Protein AF-A7GV07-F1 (afdb_monomer)

Mean predicted aligned error: 4.68 Å

Structure (mmCIF, N/CA/C/O backbone):
data_AF-A7GV07-F1
#
_entry.id   AF-A7GV07-F1
#
loop_
_atom_site.group_PDB
_atom_site.id
_atom_site.type_symbol
_atom_site.label_atom_id
_atom_site.label_alt_id
_atom_site.label_comp_id
_atom_site.label_asym_id
_atom_site.label_entity_id
_atom_site.label_seq_id
_atom_site.pdbx_PDB_ins_code
_atom_site.Cartn_x
_atom_site.Cartn_y
_atom_site.Cartn_z
_atom_site.occupancy
_atom_site.B_iso_or_equiv
_atom_site.auth_seq_id
_atom_site.auth_comp_id
_atom_site.auth_asym_id
_atom_site.auth_atom_id
_atom_site.pdbx_PDB_model_num
ATOM 1 N N . MET A 1 1 ? 9.083 5.524 -8.823 1.00 86.12 1 MET A N 1
ATOM 2 C CA . MET A 1 1 ? 7.813 4.812 -9.063 1.00 86.12 1 MET A CA 1
ATOM 3 C C . MET A 1 1 ? 6.991 5.549 -10.113 1.00 86.12 1 MET A C 1
ATOM 5 O O . MET A 1 1 ? 6.744 6.743 -9.956 1.00 86.12 1 MET A O 1
ATOM 9 N N . ASN A 1 2 ? 6.577 4.854 -11.173 1.00 90.19 2 ASN A N 1
ATOM 10 C CA . ASN A 1 2 ? 5.671 5.387 -12.191 1.00 90.19 2 ASN A CA 1
ATOM 11 C C . ASN A 1 2 ? 4.202 5.143 -11.789 1.00 90.19 2 ASN A C 1
ATOM 13 O O . ASN A 1 2 ? 3.734 4.012 -11.828 1.00 90.19 2 ASN A O 1
ATOM 17 N N . LEU A 1 3 ? 3.460 6.201 -11.442 1.00 91.62 3 LEU A N 1
ATOM 18 C CA . LEU A 1 3 ? 2.052 6.111 -11.008 1.00 91.62 3 LEU A CA 1
ATOM 19 C C . LEU A 1 3 ? 1.066 5.725 -12.124 1.00 91.62 3 LEU A C 1
ATOM 21 O O . LEU A 1 3 ? -0.099 5.434 -11.849 1.00 91.62 3 LEU A O 1
ATOM 25 N N . GLN A 1 4 ? 1.503 5.753 -13.383 1.00 92.88 4 GLN A N 1
ATOM 26 C CA . GLN A 1 4 ? 0.689 5.335 -14.526 1.00 92.88 4 GLN A CA 1
ATOM 27 C C . GLN A 1 4 ? 0.907 3.864 -14.894 1.00 92.88 4 GLN A C 1
ATOM 29 O O . GLN A 1 4 ? 0.127 3.318 -15.675 1.00 92.88 4 GLN A O 1
ATOM 34 N N . ALA A 1 5 ? 1.940 3.224 -14.339 1.00 93.12 5 ALA A N 1
ATOM 35 C CA . ALA A 1 5 ? 2.204 1.814 -14.573 1.00 93.12 5 ALA A CA 1
ATOM 36 C C . ALA A 1 5 ? 1.080 0.940 -14.000 1.00 93.12 5 ALA A C 1
ATOM 38 O O . ALA A 1 5 ? 0.374 1.317 -13.056 1.00 93.12 5 ALA A O 1
ATOM 39 N N . LYS A 1 6 ? 0.916 -0.248 -14.581 1.00 94.00 6 LYS A N 1
ATOM 40 C CA . LYS A 1 6 ? 0.037 -1.270 -14.019 1.00 94.00 6 LYS A CA 1
ATOM 41 C C . LYS A 1 6 ? 0.711 -1.925 -12.824 1.00 94.00 6 LYS A C 1
ATOM 43 O O . LYS A 1 6 ? 1.931 -2.069 -12.796 1.00 94.00 6 LYS A O 1
ATOM 48 N N . ILE A 1 7 ? -0.107 -2.337 -11.868 1.00 94.31 7 ILE A N 1
ATOM 49 C CA . ILE A 1 7 ? 0.325 -3.189 -10.767 1.00 94.31 7 ILE A CA 1
ATOM 50 C C . ILE A 1 7 ? 0.503 -4.596 -11.348 1.00 94.31 7 ILE A C 1
ATOM 52 O O . ILE A 1 7 ? -0.435 -5.127 -11.939 1.00 94.31 7 ILE A O 1
ATOM 56 N N . ASP A 1 8 ? 1.705 -5.160 -11.247 1.00 91.94 8 ASP A N 1
ATOM 57 C CA . ASP A 1 8 ? 2.035 -6.469 -11.837 1.00 91.94 8 ASP A CA 1
ATOM 58 C C . ASP A 1 8 ? 1.777 -7.630 -10.859 1.00 91.94 8 ASP A C 1
ATOM 60 O O . ASP A 1 8 ? 1.512 -8.761 -11.265 1.00 91.94 8 ASP A O 1
ATOM 64 N N . TRP A 1 9 ? 1.839 -7.344 -9.561 1.00 93.81 9 TRP A N 1
ATOM 65 C CA . TRP A 1 9 ? 1.667 -8.287 -8.472 1.00 93.81 9 TRP A CA 1
ATOM 66 C C . TRP A 1 9 ? 1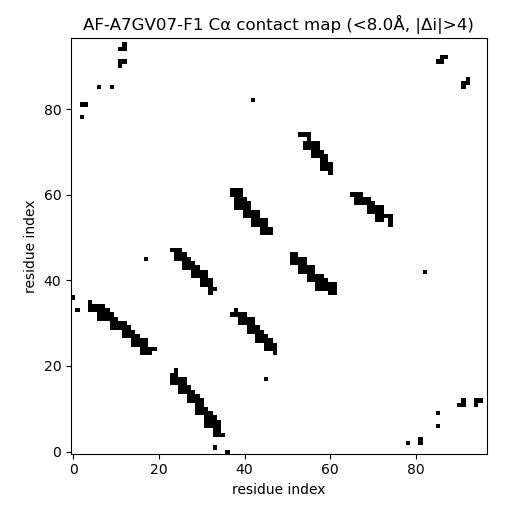.244 -7.552 -7.203 1.00 93.81 9 TRP A C 1
ATOM 68 O O . TRP A 1 9 ? 1.748 -6.468 -6.898 1.00 93.81 9 TRP A O 1
ATOM 78 N N . ILE A 1 10 ? 0.362 -8.193 -6.438 1.00 95.75 10 ILE A N 1
ATOM 79 C CA . ILE A 1 10 ? -0.099 -7.743 -5.128 1.00 95.75 10 ILE A CA 1
ATOM 80 C C . ILE A 1 10 ? 0.073 -8.885 -4.128 1.00 95.75 10 ILE A C 1
ATOM 82 O O . ILE A 1 10 ? -0.332 -10.023 -4.368 1.00 95.75 10 ILE A O 1
ATOM 86 N N . GLY A 1 11 ? 0.697 -8.570 -2.999 1.00 94.06 11 GLY A N 1
ATOM 87 C CA . GLY A 1 11 ? 0.816 -9.443 -1.845 1.00 94.06 11 GLY A CA 1
ATOM 88 C C . GLY A 1 11 ? -0.403 -9.357 -0.931 1.00 94.06 11 GLY A C 1
ATOM 89 O O . GLY A 1 11 ? -1.164 -8.393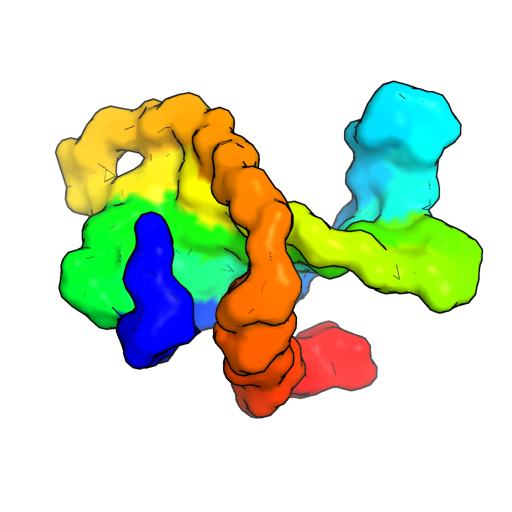 -0.949 1.00 94.06 11 GLY A O 1
ATOM 90 N N . THR A 1 12 ? -0.574 -10.372 -0.088 1.00 95.19 12 THR A N 1
ATOM 91 C CA . THR A 1 12 ? -1.656 -10.422 0.903 1.00 95.19 12 THR A CA 1
ATOM 92 C C . THR A 1 12 ? -1.573 -9.230 1.861 1.00 95.19 12 THR A C 1
ATOM 94 O O . THR A 1 12 ? -0.505 -9.028 2.454 1.00 95.19 12 THR A O 1
ATOM 97 N N . PRO A 1 13 ? -2.669 -8.475 2.063 1.00 97.06 13 PRO A N 1
ATOM 98 C CA . PRO A 1 13 ? -2.739 -7.475 3.118 1.00 97.06 13 PRO A CA 1
ATOM 99 C C . PRO A 1 13 ? -2.401 -8.074 4.487 1.00 97.06 13 PRO A C 1
ATOM 101 O O . PRO A 1 13 ? -2.860 -9.161 4.837 1.00 97.06 13 PRO A O 1
ATOM 104 N N . LYS A 1 14 ? -1.577 -7.370 5.265 1.00 96.06 14 LYS A N 1
ATOM 105 C CA . LYS A 1 14 ? -1.176 -7.780 6.619 1.00 96.06 14 LYS A CA 1
ATOM 106 C C . LYS A 1 14 ? -1.479 -6.670 7.603 1.00 96.06 14 LYS A C 1
ATOM 108 O O . LYS A 1 14 ? -0.890 -5.595 7.494 1.00 96.06 14 LYS A O 1
ATOM 113 N N . SER A 1 15 ? -2.351 -6.947 8.562 1.00 95.38 15 SER A N 1
ATOM 114 C CA . SER A 1 15 ? -2.697 -6.005 9.625 1.00 95.38 15 SER A CA 1
ATOM 115 C C . SER A 1 15 ? -1.792 -6.181 10.843 1.00 95.38 15 SER A C 1
ATOM 117 O O . SER A 1 15 ? -1.443 -7.304 11.206 1.00 95.38 15 SER A O 1
ATOM 119 N N . TYR A 1 16 ? -1.378 -5.072 11.451 1.00 95.31 16 TYR A N 1
ATOM 120 C CA . TYR A 1 16 ? -0.538 -5.045 12.649 1.00 95.31 16 TYR A CA 1
ATOM 121 C C . TYR A 1 16 ? -0.588 -3.666 13.320 1.00 95.31 16 TYR A C 1
ATOM 123 O O . TYR A 1 16 ? -0.974 -2.677 12.702 1.00 95.31 16 TYR A O 1
ATOM 131 N N . LEU A 1 17 ? -0.151 -3.588 14.578 1.00 94.00 17 LEU A N 1
ATOM 132 C CA . LEU A 1 17 ? 0.030 -2.310 15.268 1.00 94.00 17 LEU A CA 1
ATOM 133 C C . LEU A 1 17 ? 1.338 -1.658 14.813 1.00 94.00 17 LEU A C 1
ATOM 135 O O . LEU A 1 17 ? 2.418 -2.221 15.008 1.00 94.00 17 LEU A O 1
ATOM 139 N N . TYR A 1 18 ? 1.248 -0.472 14.217 1.00 92.12 18 TYR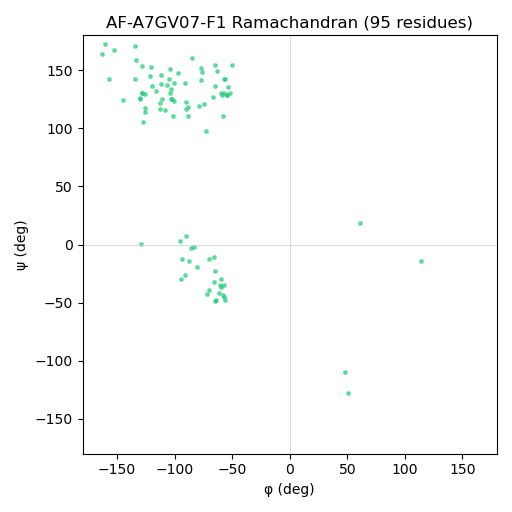 A N 1
ATOM 140 C CA . TYR A 1 18 ? 2.406 0.318 13.802 1.00 92.12 18 TYR A CA 1
ATOM 141 C C . TYR A 1 18 ? 2.635 1.456 14.793 1.00 92.12 18 TYR A C 1
ATOM 143 O O . TYR A 1 18 ? 1.725 2.239 15.048 1.00 92.12 18 TYR A O 1
ATOM 151 N N . LYS A 1 19 ? 3.844 1.552 15.347 1.00 91.44 19 LYS A N 1
ATOM 152 C CA . LYS A 1 19 ? 4.233 2.635 16.255 1.00 91.44 19 LYS A CA 1
ATOM 153 C C . LYS A 1 19 ? 5.096 3.643 15.506 1.00 91.44 19 LYS A C 1
ATOM 155 O O . LYS A 1 19 ? 6.103 3.248 14.924 1.00 91.44 19 LYS A O 1
ATOM 160 N N . ASP A 1 20 ? 4.686 4.903 15.540 1.00 85.06 20 ASP A N 1
ATOM 161 C CA . ASP A 1 20 ? 5.395 6.052 14.970 1.00 85.06 20 ASP A CA 1
ATOM 162 C C . ASP A 1 20 ? 5.520 7.090 16.081 1.00 85.06 20 ASP A C 1
ATOM 164 O O . ASP A 1 20 ? 4.518 7.698 16.463 1.00 85.06 20 ASP A O 1
ATOM 168 N N . ASP A 1 21 ? 6.721 7.236 16.633 1.00 84.00 21 ASP A N 1
ATOM 169 C CA . ASP A 1 21 ? 6.995 8.072 17.804 1.00 84.00 21 ASP A CA 1
ATOM 170 C C . ASP A 1 21 ? 5.984 7.819 18.945 1.00 84.00 21 ASP A C 1
ATOM 172 O O . ASP A 1 21 ? 5.976 6.738 19.540 1.00 84.00 21 ASP A O 1
ATOM 176 N N . ASP A 1 22 ? 5.097 8.782 19.208 1.00 86.38 22 ASP A N 1
ATOM 177 C CA . ASP A 1 22 ? 4.096 8.738 20.280 1.00 86.38 22 ASP A CA 1
ATOM 178 C C . ASP A 1 22 ? 2.711 8.238 19.822 1.00 86.38 22 ASP A C 1
ATOM 180 O O . ASP A 1 22 ? 1.763 8.210 20.608 1.00 86.38 22 ASP A O 1
ATOM 184 N N . MET A 1 23 ? 2.561 7.836 18.556 1.00 87.06 23 MET A N 1
ATOM 185 C CA . MET A 1 23 ? 1.293 7.373 17.983 1.00 87.06 23 MET A CA 1
ATOM 186 C C . MET A 1 23 ? 1.326 5.877 17.660 1.00 87.06 23 MET A C 1
ATOM 188 O O . MET A 1 23 ? 2.294 5.351 17.111 1.00 87.06 23 MET A O 1
ATOM 192 N N . THR A 1 24 ? 0.232 5.177 17.972 1.00 91.94 24 THR A N 1
ATOM 193 C CA . THR A 1 24 ? 0.016 3.781 17.564 1.00 91.94 24 THR A CA 1
ATOM 194 C C . THR A 1 24 ? -1.136 3.719 16.575 1.00 91.9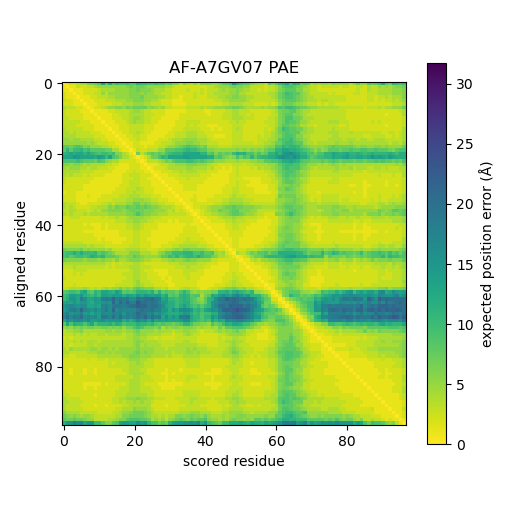4 24 THR A C 1
ATOM 196 O O . THR A 1 24 ? -2.246 4.128 16.892 1.00 91.94 24 THR A O 1
ATOM 199 N N . TYR A 1 25 ? -0.870 3.192 15.387 1.00 93.44 25 TYR A N 1
ATOM 200 C CA . TYR A 1 25 ? -1.833 3.051 14.306 1.00 93.44 25 TYR A CA 1
ATOM 201 C C . TYR A 1 25 ? -2.278 1.599 14.171 1.00 93.44 25 TYR A C 1
ATOM 203 O O . TYR A 1 25 ? -1.447 0.684 14.218 1.00 93.44 25 TYR A O 1
ATOM 211 N N . ASP A 1 26 ? -3.560 1.410 13.873 1.00 94.69 26 ASP A N 1
ATOM 212 C CA . ASP A 1 26 ? -4.039 0.184 13.247 1.00 94.69 26 ASP A CA 1
ATOM 213 C C . ASP A 1 26 ? -3.580 0.206 11.790 1.00 94.69 26 ASP A C 1
ATOM 215 O O . ASP A 1 26 ? -4.159 0.876 10.926 1.00 94.69 26 ASP A O 1
ATOM 219 N N . ALA A 1 27 ? -2.466 -0.472 11.523 1.00 95.81 27 ALA A N 1
ATOM 220 C CA . ALA A 1 27 ? -1.847 -0.476 10.215 1.00 95.81 27 ALA A CA 1
ATOM 221 C C . ALA A 1 27 ? -2.255 -1.702 9.413 1.00 95.81 27 ALA A C 1
ATOM 223 O O . ALA A 1 27 ? -2.440 -2.800 9.934 1.00 95.81 27 ALA A O 1
ATOM 224 N N . THR A 1 28 ? -2.336 -1.523 8.102 1.00 96.81 28 THR A N 1
ATOM 225 C CA . THR A 1 28 ? -2.343 -2.621 7.144 1.00 96.81 28 THR A CA 1
ATOM 226 C C . THR A 1 28 ? -1.315 -2.352 6.060 1.00 96.81 28 THR A C 1
ATOM 228 O O . THR A 1 28 ? -1.343 -1.300 5.425 1.00 96.81 28 THR A O 1
ATOM 231 N N . SER A 1 29 ? -0.398 -3.294 5.850 1.00 96.81 29 SER A N 1
ATOM 232 C CA . SER A 1 29 ? 0.571 -3.231 4.758 1.00 96.81 29 SER A CA 1
ATOM 233 C C . SER A 1 29 ? 0.149 -4.105 3.590 1.00 96.81 29 SER A C 1
ATOM 235 O O . SER A 1 29 ? -0.240 -5.254 3.804 1.00 96.81 29 SER A O 1
ATOM 237 N N . ILE A 1 30 ? 0.323 -3.602 2.374 1.00 97.50 30 ILE A N 1
ATOM 238 C CA . ILE A 1 30 ? 0.120 -4.337 1.127 1.00 97.50 30 ILE A CA 1
ATOM 239 C C . ILE A 1 30 ? 1.405 -4.214 0.313 1.00 97.50 30 ILE A C 1
ATOM 241 O O . ILE A 1 30 ? 1.780 -3.115 -0.097 1.00 97.50 30 ILE A O 1
ATOM 245 N N . ASP A 1 31 ? 2.096 -5.333 0.114 1.00 95.38 31 ASP A N 1
ATOM 246 C CA . ASP A 1 31 ? 3.260 -5.389 -0.771 1.00 95.38 31 ASP A CA 1
ATOM 247 C C . ASP A 1 31 ? 2.781 -5.425 -2.230 1.00 95.38 31 ASP A C 1
ATOM 249 O O . ASP A 1 31 ? 1.784 -6.072 -2.539 1.00 95.38 31 ASP A O 1
ATOM 253 N N . PHE A 1 32 ? 3.476 -4.747 -3.137 1.00 95.06 32 PHE A N 1
ATOM 254 C CA . PHE A 1 32 ? 3.163 -4.754 -4.563 1.00 95.06 32 PHE A CA 1
ATOM 255 C C . PHE A 1 32 ? 4.407 -4.487 -5.418 1.00 95.06 32 PHE A C 1
ATOM 257 O O . PHE A 1 32 ? 5.464 -4.072 -4.930 1.00 95.06 32 PHE A O 1
ATOM 264 N N . SER A 1 33 ? 4.287 -4.724 -6.716 1.00 93.94 33 SER A N 1
ATOM 265 C CA . SER A 1 33 ? 5.233 -4.242 -7.726 1.00 93.94 33 SER A CA 1
ATOM 266 C C . SER A 1 33 ? 4.468 -3.649 -8.913 1.00 93.94 33 SER A C 1
ATOM 268 O O . SER A 1 33 ? 3.235 -3.693 -8.961 1.00 93.94 33 SER A O 1
ATOM 270 N N . ILE A 1 34 ? 5.186 -3.007 -9.832 1.00 94.19 34 ILE A N 1
ATOM 271 C CA . ILE A 1 34 ? 4.601 -2.421 -11.039 1.00 94.19 34 ILE A CA 1
ATOM 272 C C . ILE A 1 34 ? 5.355 -2.897 -12.275 1.00 94.19 34 ILE A C 1
ATOM 274 O O . ILE A 1 34 ? 6.541 -3.220 -12.215 1.00 94.19 34 ILE A O 1
ATOM 278 N N . GLU A 1 35 ? 4.668 -2.912 -13.412 1.00 93.31 35 GLU A N 1
ATOM 279 C CA . GLU A 1 35 ? 5.280 -3.273 -14.688 1.00 93.31 35 GLU A CA 1
ATOM 280 C C . GLU A 1 35 ? 6.476 -2.366 -15.015 1.00 93.31 35 GLU A C 1
ATOM 282 O O . GLU A 1 35 ? 6.436 -1.154 -14.795 1.00 93.31 35 GLU A O 1
ATOM 287 N N . GLN A 1 36 ? 7.520 -2.961 -15.604 1.00 89.31 36 GLN A N 1
ATOM 288 C CA . GLN A 1 36 ? 8.743 -2.267 -16.044 1.00 89.31 36 GLN A CA 1
ATOM 289 C C . GLN A 1 36 ? 9.524 -1.577 -14.911 1.00 89.31 36 GLN A C 1
ATOM 291 O O . GLN A 1 36 ? 10.374 -0.729 -15.173 1.00 89.31 36 GLN A O 1
ATOM 296 N N . ASP A 1 37 ? 9.271 -1.968 -13.661 1.00 88.19 37 ASP A N 1
ATOM 297 C CA . ASP A 1 37 ? 10.033 -1.547 -12.494 1.00 88.19 37 ASP A CA 1
ATOM 298 C C . ASP A 1 37 ? 10.514 -2.793 -11.738 1.00 88.19 37 ASP A C 1
ATOM 300 O O . ASP A 1 37 ? 9.754 -3.725 -11.469 1.00 88.19 37 ASP A O 1
ATOM 304 N N . ASP A 1 38 ? 11.805 -2.844 -11.422 1.00 86.31 38 ASP A N 1
ATOM 305 C CA . ASP A 1 38 ? 12.377 -3.964 -10.673 1.00 86.31 38 ASP A CA 1
ATOM 306 C C . ASP A 1 38 ? 12.237 -3.783 -9.161 1.00 86.31 38 ASP A C 1
ATOM 308 O O . ASP A 1 38 ? 12.605 -4.679 -8.401 1.00 86.31 38 ASP A O 1
ATOM 312 N N . ASN A 1 39 ? 11.701 -2.651 -8.708 1.00 89.00 39 ASN A N 1
ATOM 313 C CA . ASN A 1 39 ? 11.512 -2.370 -7.298 1.00 89.00 39 ASN A CA 1
ATOM 314 C C . ASN A 1 39 ? 10.302 -3.103 -6.701 1.00 89.00 39 ASN A C 1
ATOM 316 O O . ASN A 1 39 ? 9.293 -3.373 -7.352 1.00 89.00 39 ASN A O 1
ATOM 320 N N . ARG A 1 40 ? 10.398 -3.381 -5.400 1.00 91.12 40 ARG A N 1
ATOM 321 C CA . ARG A 1 40 ? 9.280 -3.810 -4.556 1.00 91.12 40 ARG A CA 1
ATOM 322 C C . ARG A 1 40 ? 8.813 -2.643 -3.705 1.00 91.12 40 ARG A C 1
ATOM 324 O O . ARG A 1 40 ? 9.625 -1.953 -3.078 1.00 91.12 40 ARG A O 1
ATOM 331 N N . TYR A 1 41 ? 7.501 -2.475 -3.666 1.00 94.38 41 TYR A N 1
ATOM 332 C CA . TYR A 1 41 ? 6.829 -1.392 -2.977 1.00 94.38 41 TYR A CA 1
ATOM 333 C C . TYR A 1 41 ? 5.887 -1.925 -1.912 1.00 94.38 41 TYR A C 1
ATOM 335 O O . TYR A 1 41 ? 5.369 -3.032 -2.013 1.00 94.38 41 TYR A O 1
ATOM 343 N N . LYS A 1 42 ? 5.658 -1.119 -0.885 1.00 95.50 42 LYS A N 1
ATOM 344 C CA . LYS A 1 42 ? 4.705 -1.396 0.180 1.00 95.50 42 LYS A CA 1
ATOM 345 C C . LYS A 1 42 ? 3.817 -0.183 0.375 1.00 95.50 42 LYS A C 1
ATOM 347 O O . LYS A 1 42 ? 4.323 0.915 0.598 1.00 95.50 42 LYS A O 1
ATOM 352 N N . LEU A 1 43 ? 2.509 -0.392 0.309 1.00 97.12 43 LEU A N 1
ATOM 353 C CA . LEU A 1 43 ? 1.508 0.569 0.749 1.00 97.12 43 LEU A CA 1
ATOM 354 C C . LEU A 1 43 ? 1.206 0.297 2.221 1.00 97.12 43 LEU A C 1
ATOM 356 O O . LEU A 1 43 ? 0.803 -0.809 2.568 1.00 97.12 43 LEU A O 1
ATOM 360 N N . LEU A 1 44 ? 1.386 1.297 3.075 1.00 96.19 44 LEU A N 1
ATOM 361 C CA . LEU A 1 44 ? 0.902 1.294 4.449 1.00 96.19 44 LEU A CA 1
ATOM 362 C C . LEU A 1 44 ? -0.377 2.119 4.525 1.00 96.19 44 LEU A C 1
ATOM 364 O O . LEU A 1 44 ? -0.380 3.300 4.178 1.00 96.19 44 LEU A O 1
ATOM 368 N N . ILE A 1 45 ? -1.441 1.492 5.007 1.00 95.94 45 ILE A N 1
ATOM 369 C CA . ILE A 1 45 ? -2.707 2.120 5.364 1.00 95.94 45 ILE A CA 1
ATOM 370 C C . ILE A 1 45 ? -2.690 2.249 6.880 1.00 95.94 45 ILE A C 1
ATOM 372 O O . ILE A 1 45 ? -2.718 1.238 7.574 1.00 95.94 45 ILE A O 1
ATOM 376 N N . LEU A 1 46 ? -2.591 3.467 7.390 1.00 95.00 46 LEU A N 1
ATOM 377 C CA . LEU A 1 46 ? -2.479 3.751 8.814 1.00 95.00 46 LEU A CA 1
ATOM 378 C C . LEU A 1 46 ? -3.787 4.374 9.291 1.00 95.00 46 LEU A C 1
ATOM 380 O O . LEU A 1 46 ? -4.142 5.468 8.849 1.00 95.00 46 LEU A O 1
ATOM 384 N N . LYS A 1 47 ? -4.506 3.687 10.174 1.00 93.69 47 LYS A N 1
ATOM 385 C CA . LYS A 1 47 ? -5.733 4.202 10.781 1.00 93.69 47 LYS A CA 1
ATOM 386 C C . LYS A 1 47 ? -5.450 4.646 12.211 1.00 93.69 47 LYS A C 1
ATOM 388 O O . LYS A 1 47 ? -4.828 3.914 12.976 1.00 93.69 47 LYS A O 1
ATOM 393 N N . HIS A 1 48 ? -5.882 5.855 12.539 1.00 90.81 48 HIS A N 1
ATOM 394 C CA . HIS A 1 48 ? -5.876 6.396 13.894 1.00 90.81 48 HIS A CA 1
ATOM 395 C C . HIS A 1 48 ? -7.121 7.265 14.048 1.00 90.81 48 HIS A C 1
ATOM 397 O O . HIS A 1 48 ? -7.344 8.176 13.243 1.00 90.81 48 HIS A O 1
ATOM 403 N N . ASP A 1 49 ? -7.940 6.968 15.054 1.00 87.56 49 ASP A N 1
ATOM 404 C CA . ASP A 1 49 ? -9.284 7.529 15.212 1.00 87.56 49 ASP A CA 1
ATOM 405 C C . ASP A 1 49 ? -10.111 7.396 13.912 1.00 87.56 49 ASP A C 1
ATOM 407 O O . ASP A 1 49 ? -10.198 6.323 13.316 1.00 87.56 49 ASP A O 1
ATOM 411 N N . GLU A 1 50 ? -10.693 8.497 13.434 1.00 87.06 50 GLU A N 1
ATOM 412 C CA . GLU A 1 50 ? -11.476 8.573 12.195 1.00 87.06 50 GLU A CA 1
ATOM 413 C C . GLU A 1 50 ? -10.624 8.911 10.955 1.00 87.06 50 GLU A C 1
ATOM 415 O O . GLU A 1 50 ? -11.156 9.167 9.872 1.00 87.06 50 GLU A O 1
ATOM 420 N N . LYS A 1 51 ? -9.289 8.945 11.082 1.00 90.00 51 LYS A N 1
ATOM 421 C CA . LYS A 1 51 ? -8.382 9.343 9.998 1.00 90.00 51 LYS A CA 1
ATOM 422 C C . LYS A 1 51 ? -7.653 8.144 9.411 1.00 90.00 51 LYS A C 1
ATOM 424 O O . LYS A 1 51 ? -7.138 7.282 10.119 1.00 90.00 51 LYS A O 1
ATOM 429 N N . THR A 1 52 ? -7.571 8.126 8.083 1.00 91.94 52 THR A N 1
ATOM 430 C CA . THR A 1 52 ? -6.732 7.187 7.332 1.00 91.94 52 THR A CA 1
ATOM 431 C C . THR A 1 52 ? -5.587 7.948 6.681 1.00 91.94 52 THR A C 1
ATOM 433 O O . THR A 1 52 ? -5.808 8.892 5.923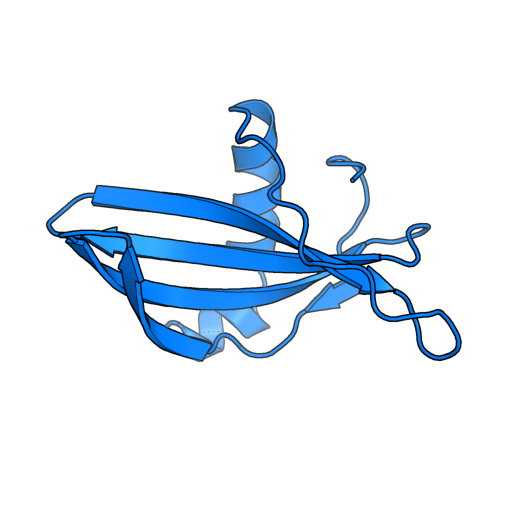 1.00 91.94 52 THR A O 1
ATOM 436 N N . HIS A 1 53 ? -4.364 7.513 6.956 1.00 92.69 53 HIS A N 1
ATOM 437 C CA . HIS A 1 53 ? -3.140 8.015 6.352 1.00 92.69 53 HIS A CA 1
ATOM 438 C C . HIS A 1 53 ? -2.527 6.940 5.458 1.00 92.69 53 HIS A C 1
ATOM 440 O O . HIS A 1 53 ? -2.587 5.751 5.765 1.00 92.69 53 HIS A O 1
ATOM 446 N N . TYR A 1 54 ? -1.903 7.360 4.361 1.00 94.94 54 TYR A N 1
ATOM 447 C CA . TYR A 1 54 ? -1.207 6.457 3.452 1.00 94.94 54 TYR A CA 1
ATOM 448 C C . TYR A 1 54 ? 0.283 6.779 3.441 1.00 94.94 54 TYR A C 1
ATOM 450 O O . TYR A 1 54 ? 0.662 7.939 3.276 1.00 94.94 54 TYR A O 1
ATOM 458 N N . LYS A 1 55 ? 1.125 5.753 3.568 1.00 94.81 55 LYS A N 1
ATOM 459 C CA . LYS A 1 55 ? 2.566 5.848 3.298 1.00 94.81 55 LYS A CA 1
ATOM 460 C C . LYS A 1 55 ? 2.944 4.840 2.216 1.00 94.81 55 LYS A C 1
ATOM 462 O O . LYS A 1 55 ? 2.382 3.748 2.163 1.00 94.81 55 LYS A O 1
ATOM 467 N N . MET A 1 56 ? 3.894 5.194 1.356 1.00 95.06 56 MET A N 1
ATOM 468 C CA . MET A 1 56 ? 4.477 4.266 0.389 1.00 95.06 56 MET A CA 1
ATOM 469 C C . MET A 1 56 ? 5.969 4.131 0.628 1.00 95.06 56 MET A C 1
ATOM 471 O O . MET A 1 56 ? 6.660 5.126 0.817 1.00 95.06 56 MET A O 1
ATOM 475 N N . ILE A 1 57 ? 6.452 2.896 0.576 1.00 93.88 57 ILE A N 1
ATOM 476 C CA . ILE A 1 57 ? 7.849 2.565 0.838 1.00 93.88 57 ILE A CA 1
ATOM 477 C C . ILE A 1 57 ? 8.373 1.731 -0.321 1.00 93.88 57 ILE A C 1
ATOM 479 O O . ILE A 1 57 ? 7.767 0.725 -0.686 1.00 93.88 57 ILE A O 1
ATOM 483 N N . GLN A 1 58 ? 9.520 2.108 -0.874 1.00 92.25 58 GLN A N 1
ATOM 484 C CA . GLN A 1 58 ? 10.321 1.240 -1.731 1.00 92.25 58 GLN A CA 1
ATOM 485 C C . GLN A 1 58 ? 11.301 0.473 -0.844 1.00 92.25 58 GLN A C 1
ATOM 487 O O . GLN A 1 58 ? 12.143 1.088 -0.205 1.00 92.25 58 GLN A O 1
ATOM 492 N N . TYR A 1 59 ? 11.202 -0.853 -0.767 1.00 87.81 59 TYR A N 1
ATOM 493 C CA . TYR A 1 59 ? 11.970 -1.636 0.222 1.00 87.81 59 TYR A CA 1
ATOM 494 C C . TYR A 1 59 ? 12.751 -2.807 -0.374 1.00 87.81 59 TYR A C 1
ATOM 496 O O . TYR A 1 59 ? 13.397 -3.567 0.349 1.00 87.81 59 TYR A O 1
ATOM 504 N N . GLY A 1 60 ? 12.668 -3.000 -1.685 1.00 81.12 60 GLY A N 1
ATOM 505 C CA . GLY A 1 60 ? 13.276 -4.147 -2.328 1.00 81.12 60 GLY A CA 1
ATOM 506 C C . GLY A 1 60 ? 13.484 -3.941 -3.811 1.00 81.12 60 GLY A C 1
ATOM 507 O O . GLY A 1 60 ? 13.009 -2.980 -4.407 1.00 81.12 60 GLY A O 1
ATOM 508 N N . VAL A 1 61 ? 14.171 -4.912 -4.382 1.00 73.69 61 VAL A N 1
ATOM 509 C CA . VAL A 1 61 ? 14.427 -5.104 -5.806 1.00 73.69 61 VAL A CA 1
ATOM 510 C C . VAL A 1 61 ? 14.157 -6.578 -6.112 1.00 73.69 61 VAL A C 1
ATOM 512 O O . VAL A 1 61 ? 14.146 -7.405 -5.190 1.00 73.69 61 VAL A O 1
ATOM 515 N N . LYS A 1 62 ? 13.896 -6.930 -7.374 1.00 61.06 62 LYS A N 1
ATOM 516 C CA . LYS A 1 62 ? 13.732 -8.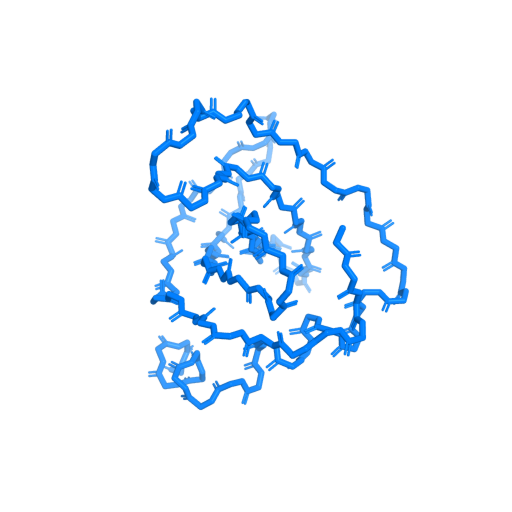327 -7.807 1.00 61.06 62 LYS A CA 1
ATOM 517 C C . LYS A 1 62 ? 14.903 -9.214 -7.324 1.00 61.06 62 LYS A C 1
ATOM 519 O O . LYS A 1 62 ? 16.001 -8.708 -7.070 1.00 61.06 62 LYS A O 1
ATOM 524 N N . PRO A 1 63 ? 14.680 -10.536 -7.164 1.00 55.19 63 PRO A N 1
ATOM 525 C CA . PRO A 1 63 ? 15.700 -11.461 -6.670 1.00 55.19 63 PRO A CA 1
ATOM 526 C C . PRO A 1 63 ? 17.018 -11.342 -7.449 1.00 55.19 63 PRO A C 1
ATOM 528 O O . PRO A 1 63 ? 17.004 -11.376 -8.675 1.00 55.19 63 PRO A O 1
ATOM 531 N N . GLY A 1 64 ? 18.144 -11.222 -6.737 1.00 58.25 64 GLY A N 1
ATOM 532 C CA . GLY A 1 64 ? 19.489 -11.110 -7.326 1.00 58.25 64 GLY A CA 1
ATOM 533 C C . GLY A 1 64 ? 20.191 -9.769 -7.086 1.00 58.25 64 GLY A C 1
ATOM 534 O O . GLY A 1 64 ? 21.408 -9.697 -7.229 1.00 58.25 64 GLY A O 1
ATOM 535 N N . SER A 1 65 ? 19.463 -8.742 -6.646 1.00 58.44 65 SER A N 1
ATOM 536 C CA . SER A 1 65 ? 20.021 -7.420 -6.336 1.00 58.44 65 SER A CA 1
ATOM 537 C C . SER A 1 65 ? 20.142 -7.189 -4.817 1.00 58.44 65 SER A C 1
ATOM 539 O O . SER A 1 65 ? 19.384 -7.756 -4.025 1.00 58.44 65 SER A O 1
ATOM 541 N N . GLN A 1 66 ? 21.120 -6.377 -4.387 1.00 62.19 66 GLN A N 1
ATOM 542 C CA . GLN A 1 66 ? 21.327 -6.031 -2.972 1.00 62.19 66 GLN A CA 1
ATOM 543 C C . GLN A 1 66 ? 20.052 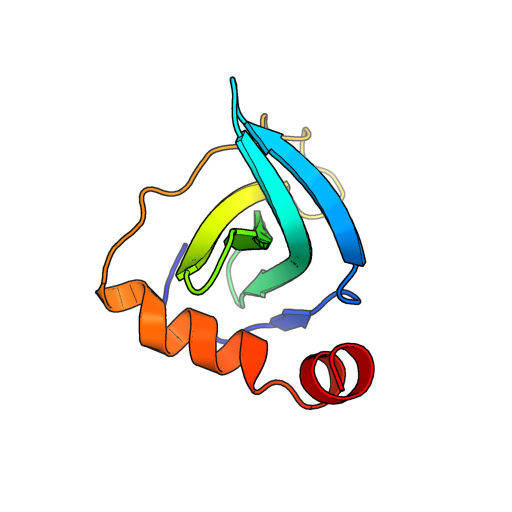-5.397 -2.402 1.00 62.19 66 GLN A C 1
ATOM 545 O O . GLN A 1 66 ? 19.509 -4.487 -3.023 1.00 62.19 66 GLN A O 1
ATOM 550 N N . LYS A 1 67 ? 19.571 -5.869 -1.239 1.00 61.66 67 LYS A N 1
ATOM 551 C CA . LYS A 1 67 ? 18.376 -5.307 -0.586 1.00 61.66 67 LYS A CA 1
ATOM 552 C C . LYS A 1 67 ? 18.608 -3.811 -0.326 1.00 61.66 67 LYS A C 1
ATOM 554 O O . LYS A 1 67 ? 19.458 -3.504 0.514 1.00 61.66 67 LYS A O 1
ATOM 559 N N . PRO A 1 68 ? 17.912 -2.891 -1.018 1.00 67.12 68 PRO A N 1
ATOM 560 C CA . PRO A 1 68 ? 18.021 -1.477 -0.712 1.00 67.12 68 PRO A CA 1
ATOM 561 C C . PRO A 1 68 ? 17.505 -1.236 0.706 1.00 67.12 68 PRO A C 1
ATOM 563 O O . PRO A 1 68 ? 16.606 -1.936 1.184 1.00 67.12 68 PRO A O 1
ATOM 566 N N . PHE A 1 69 ? 18.066 -0.232 1.376 1.00 76.06 69 PHE A N 1
ATOM 567 C CA . PHE A 1 69 ? 17.411 0.323 2.554 1.00 76.06 69 PHE A CA 1
ATOM 568 C C . PHE A 1 69 ? 16.002 0.785 2.160 1.00 76.06 69 PHE A C 1
ATOM 570 O O . PHE A 1 69 ? 15.834 1.282 1.044 1.00 76.06 69 PHE A O 1
ATOM 577 N N . PRO A 1 70 ? 14.990 0.616 3.026 1.00 84.88 70 PRO A N 1
ATOM 578 C CA . PRO A 1 70 ? 13.671 1.172 2.774 1.00 84.88 70 PRO A CA 1
ATOM 579 C C . PRO A 1 70 ? 13.758 2.679 2.516 1.00 84.88 70 PRO A C 1
ATOM 581 O O . PRO A 1 70 ? 14.368 3.408 3.295 1.00 84.88 70 PRO A O 1
ATOM 584 N N . ILE A 1 71 ? 13.165 3.128 1.413 1.00 88.38 71 ILE A N 1
ATOM 585 C CA . ILE A 1 71 ? 13.072 4.532 1.022 1.00 88.38 71 ILE A CA 1
ATOM 586 C C . ILE A 1 71 ? 11.603 4.926 1.105 1.00 88.38 71 ILE A C 1
ATOM 588 O O . ILE A 1 71 ? 10.769 4.395 0.363 1.00 88.38 71 ILE A O 1
ATOM 592 N N . ASP A 1 72 ? 11.297 5.871 1.989 1.00 91.06 72 ASP A N 1
ATOM 593 C CA . ASP A 1 72 ? 9.981 6.496 2.034 1.00 91.06 72 ASP A CA 1
ATOM 594 C C . ASP A 1 72 ? 9.761 7.318 0.765 1.00 91.06 72 ASP A C 1
ATOM 596 O O . ASP A 1 72 ? 10.575 8.167 0.392 1.00 91.06 72 ASP A O 1
ATOM 600 N N . ILE A 1 73 ? 8.645 7.064 0.087 1.00 92.38 73 ILE A N 1
ATOM 601 C CA . ILE A 1 73 ? 8.223 7.847 -1.069 1.00 92.38 73 ILE A CA 1
ATOM 602 C C . ILE A 1 73 ? 7.393 9.018 -0.538 1.00 92.38 73 ILE A C 1
ATOM 604 O O . ILE A 1 73 ? 6.336 8.777 0.056 1.00 92.38 73 ILE A O 1
ATOM 608 N N . PRO A 1 74 ? 7.819 10.278 -0.758 1.00 93.00 74 PRO A N 1
ATOM 609 C CA . PRO A 1 74 ? 7.053 11.439 -0.331 1.00 93.00 74 PRO A CA 1
ATOM 610 C C . PRO A 1 74 ? 5.635 11.384 -0.889 1.00 93.00 74 PRO A C 1
ATOM 612 O O . PRO A 1 74 ? 5.440 11.202 -2.094 1.00 93.00 74 PRO A O 1
ATOM 615 N N . PHE A 1 75 ? 4.649 11.542 -0.009 1.00 91.38 75 PHE A N 1
ATOM 616 C CA . PHE A 1 75 ? 3.254 11.512 -0.417 1.00 91.38 75 PHE A CA 1
ATOM 617 C C . PHE A 1 75 ? 2.940 12.688 -1.344 1.00 91.38 75 PHE A C 1
ATOM 619 O O . PHE A 1 75 ? 3.309 13.834 -1.083 1.00 91.38 75 PHE A O 1
ATOM 626 N N . ARG A 1 76 ? 2.206 12.400 -2.416 1.00 93.12 76 ARG A N 1
ATOM 627 C CA . ARG A 1 76 ? 1.689 13.384 -3.361 1.00 93.12 76 ARG A CA 1
ATOM 628 C C . ARG A 1 76 ? 0.227 13.071 -3.655 1.00 93.12 76 ARG A C 1
ATOM 630 O O . ARG A 1 76 ? -0.154 11.910 -3.781 1.00 93.12 76 ARG A O 1
ATOM 637 N N . THR A 1 77 ? -0.600 14.100 -3.807 1.00 90.69 77 THR A N 1
ATOM 638 C CA . THR A 1 77 ? -2.045 13.937 -4.050 1.00 90.69 77 THR A CA 1
ATOM 639 C C . THR A 1 77 ? -2.349 13.147 -5.330 1.00 90.69 77 THR A C 1
ATOM 641 O O . THR A 1 77 ? -3.337 12.417 -5.383 1.00 90.69 77 THR A O 1
ATOM 644 N N . ASP A 1 78 ? -1.473 13.219 -6.339 1.00 92.38 78 ASP A N 1
ATOM 645 C CA . ASP A 1 78 ? -1.569 12.449 -7.590 1.00 92.38 78 ASP A CA 1
ATOM 646 C C . ASP A 1 78 ? -1.412 10.927 -7.393 1.00 92.38 78 ASP A C 1
ATOM 648 O O . ASP A 1 78 ? -1.702 10.153 -8.305 1.00 92.38 78 ASP A O 1
ATOM 652 N N . MET A 1 79 ? -1.004 10.482 -6.201 1.00 94.94 79 MET A N 1
ATOM 653 C CA . MET A 1 79 ? -0.898 9.070 -5.831 1.00 94.94 79 MET A CA 1
ATOM 654 C C . MET A 1 79 ? -2.243 8.462 -5.426 1.00 94.94 79 MET A C 1
ATOM 656 O O . MET A 1 79 ? -2.381 7.242 -5.470 1.00 94.94 79 MET A O 1
ATOM 660 N N . LEU A 1 80 ? -3.247 9.270 -5.056 1.00 95.38 80 LEU A N 1
ATOM 661 C CA . LEU A 1 80 ? -4.548 8.769 -4.589 1.00 95.38 80 LEU A CA 1
ATOM 662 C C . LEU A 1 80 ? -5.254 7.855 -5.607 1.00 95.38 80 LEU A C 1
ATOM 664 O O . LEU A 1 80 ? -5.700 6.779 -5.208 1.00 95.38 80 LEU A O 1
ATOM 668 N N . PRO A 1 81 ? -5.322 8.182 -6.915 1.00 95.44 81 PRO A N 1
ATOM 669 C CA . PRO A 1 81 ? -5.892 7.265 -7.902 1.00 95.44 81 PRO A CA 1
ATOM 670 C C . PRO A 1 81 ? -5.146 5.929 -7.980 1.00 95.44 81 PRO A C 1
ATOM 672 O O . PRO A 1 81 ? -5.768 4.892 -8.188 1.00 95.44 81 PRO A O 1
ATOM 675 N N . PHE A 1 82 ? -3.823 5.935 -7.803 1.00 96.12 82 PHE A N 1
ATOM 676 C CA . PHE A 1 82 ? -3.019 4.715 -7.807 1.00 96.12 82 PHE A CA 1
ATOM 677 C C . PHE A 1 82 ? -3.257 3.876 -6.544 1.00 96.12 82 PHE A C 1
ATOM 679 O O . PHE A 1 82 ? -3.458 2.669 -6.641 1.00 96.12 82 PHE A O 1
ATOM 686 N N . ILE A 1 83 ? -3.327 4.517 -5.373 1.00 96.31 83 ILE A N 1
ATOM 687 C CA . ILE A 1 83 ? -3.713 3.870 -4.109 1.00 96.31 83 ILE A CA 1
ATOM 688 C C . ILE A 1 83 ? -5.085 3.214 -4.257 1.00 96.31 83 ILE A C 1
ATOM 690 O O . ILE A 1 83 ? -5.237 2.039 -3.941 1.00 96.31 83 ILE A O 1
ATOM 694 N N . ASN A 1 84 ? -6.062 3.932 -4.814 1.00 95.19 84 ASN A N 1
ATOM 695 C CA . ASN A 1 84 ? -7.403 3.396 -5.031 1.00 95.19 84 ASN A CA 1
ATOM 696 C C . ASN A 1 84 ? -7.402 2.161 -5.940 1.00 95.19 84 ASN A C 1
ATOM 698 O O . ASN A 1 84 ? -8.154 1.236 -5.661 1.00 95.19 84 ASN A O 1
ATOM 702 N N . LYS A 1 85 ? -6.541 2.092 -6.966 1.00 95.19 85 LYS A N 1
ATOM 703 C CA . LYS A 1 85 ? -6.396 0.877 -7.790 1.00 95.19 85 LYS A CA 1
ATOM 704 C C . LYS A 1 85 ? -5.927 -0.328 -6.972 1.00 95.19 85 LYS A C 1
ATOM 706 O O . LYS A 1 85 ? -6.460 -1.410 -7.170 1.00 95.19 85 LYS A O 1
ATOM 711 N N . ILE A 1 86 ? -4.971 -0.143 -6.056 1.00 96.31 86 ILE A N 1
ATOM 712 C CA . ILE A 1 86 ? -4.528 -1.214 -5.145 1.00 96.31 86 ILE A CA 1
ATOM 713 C C . ILE A 1 86 ? -5.680 -1.622 -4.223 1.00 96.31 86 ILE A C 1
ATOM 715 O O . ILE A 1 86 ? -5.958 -2.804 -4.067 1.00 96.31 86 ILE A O 1
ATOM 719 N N . LEU A 1 87 ? -6.367 -0.649 -3.618 1.00 95.19 87 LEU A N 1
ATOM 720 C CA . LEU A 1 87 ? -7.452 -0.923 -2.673 1.00 95.19 87 LEU A CA 1
ATOM 721 C C . LEU A 1 87 ? -8.658 -1.590 -3.337 1.00 95.19 87 LEU A C 1
ATOM 723 O O . LEU A 1 87 ? -9.336 -2.370 -2.683 1.00 95.19 87 LEU A O 1
ATOM 727 N N . GLN A 1 88 ? -8.934 -1.286 -4.604 1.00 94.88 88 GLN A N 1
ATOM 728 C CA . GLN A 1 88 ? -10.022 -1.880 -5.384 1.00 94.88 88 GLN A CA 1
ATOM 729 C C . GLN A 1 88 ? -9.652 -3.226 -6.010 1.00 94.88 88 GLN A C 1
ATOM 731 O O . GLN A 1 88 ? -10.504 -3.839 -6.655 1.00 94.88 88 GLN A O 1
ATOM 736 N N . ASP A 1 89 ? -8.412 -3.694 -5.842 1.00 95.00 89 ASP A N 1
ATOM 737 C CA . ASP A 1 89 ? -8.043 -5.020 -6.308 1.00 95.00 89 ASP A CA 1
ATOM 738 C C . ASP A 1 89 ? -8.928 -6.082 -5.619 1.00 95.00 89 ASP A C 1
ATOM 740 O O . ASP A 1 89 ? -9.065 -6.059 -4.389 1.00 95.00 89 ASP A O 1
ATOM 744 N N . PRO A 1 90 ? -9.546 -7.013 -6.372 1.00 93.12 90 PRO A N 1
ATOM 745 C CA . PRO A 1 90 ? -10.454 -8.003 -5.799 1.00 93.12 90 PRO A CA 1
ATOM 746 C C . PRO A 1 90 ? -9.820 -8.864 -4.703 1.00 93.12 90 PRO A C 1
ATOM 748 O O . PRO A 1 90 ? -10.498 -9.222 -3.741 1.00 93.12 90 PRO A O 1
ATOM 751 N N . TYR A 1 91 ? -8.528 -9.184 -4.821 1.00 92.44 91 TYR A N 1
ATOM 752 C CA . TYR A 1 91 ? -7.814 -9.960 -3.813 1.00 92.44 91 TYR A CA 1
ATOM 753 C C . TYR A 1 91 ? -7.610 -9.152 -2.530 1.00 92.44 91 TYR A C 1
ATOM 755 O O . TYR A 1 91 ? -7.782 -9.680 -1.434 1.00 92.44 91 TYR A O 1
ATOM 763 N N . VAL A 1 92 ? -7.309 -7.858 -2.655 1.00 94.50 92 VAL A N 1
ATOM 764 C CA . VAL A 1 92 ? -7.209 -6.950 -1.504 1.00 94.50 92 VAL A CA 1
ATOM 765 C C . VAL A 1 92 ? -8.563 -6.800 -0.817 1.00 94.50 92 VAL A C 1
ATOM 767 O O . VAL A 1 92 ? -8.644 -6.967 0.397 1.00 94.50 92 VAL A O 1
ATOM 770 N N . GLN A 1 93 ? -9.630 -6.546 -1.579 1.00 93.88 93 GLN A N 1
ATOM 771 C CA . GLN A 1 93 ? -10.987 -6.419 -1.038 1.00 93.88 93 GLN A CA 1
ATOM 772 C C . GLN A 1 93 ? -11.422 -7.676 -0.283 1.00 93.88 93 GLN A C 1
ATOM 774 O O . GLN A 1 93 ? -11.936 -7.556 0.820 1.00 93.88 93 GLN A O 1
ATOM 779 N N . ALA A 1 94 ? -11.151 -8.867 -0.824 1.00 91.19 94 ALA A N 1
ATOM 780 C CA . ALA A 1 94 ? -11.519 -10.129 -0.183 1.00 91.19 94 ALA A CA 1
ATOM 781 C C . ALA A 1 94 ? -10.791 -10.398 1.148 1.00 91.19 94 ALA A C 1
ATOM 783 O O . ALA A 1 94 ? -11.262 -11.203 1.946 1.00 91.19 94 ALA A O 1
ATOM 784 N N . VAL A 1 95 ? -9.629 -9.777 1.378 1.00 89.50 95 VAL A N 1
ATOM 785 C CA . VAL A 1 95 ? -8.859 -9.933 2.625 1.00 89.50 95 VAL A CA 1
ATOM 786 C C . VAL A 1 95 ? -9.184 -8.828 3.634 1.00 89.50 95 VAL A C 1
ATOM 788 O O . VAL A 1 95 ? -9.069 -9.050 4.836 1.00 89.50 95 VAL A O 1
ATOM 791 N N . LEU A 1 96 ? -9.559 -7.637 3.159 1.00 83.88 96 LEU A N 1
ATOM 792 C CA . LEU A 1 96 ? -9.916 -6.498 4.012 1.00 83.88 96 LEU A CA 1
ATOM 793 C C . LEU A 1 96 ? -11.396 -6.467 4.426 1.00 83.88 96 LEU A C 1
ATOM 795 O O . LEU A 1 96 ? -11.735 -5.673 5.306 1.00 83.88 96 LEU A O 1
ATOM 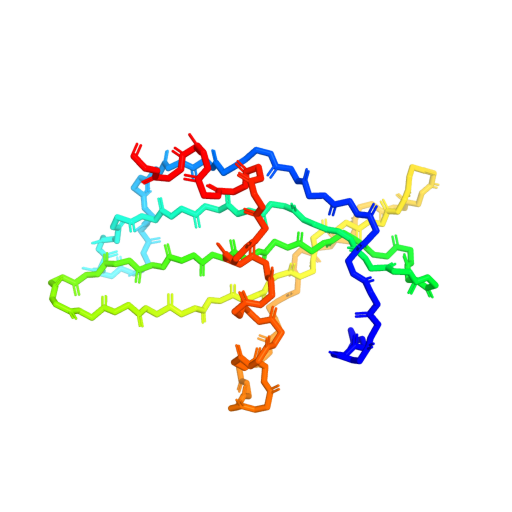799 N N . SER A 1 97 ? -12.252 -7.253 3.765 1.00 69.38 97 SER A N 1
ATOM 800 C CA . SER A 1 97 ? -13.695 -7.369 4.029 1.00 69.38 97 SER A CA 1
ATOM 801 C C . SER A 1 97 ? -14.024 -8.090 5.327 1.00 69.38 97 SER A C 1
ATOM 803 O O . SER A 1 97 ? -13.365 -9.121 5.587 1.00 69.38 97 SER A O 1
#

InterPro domains:
  IPR025021 Protein of unknown function DUF3910 [PF13049] (1-94)

pLDDT: mean 89.65, std 9.46, range [55.19, 97.5]

Solvent-accessible surface area (backbone atoms only — not comparable to full-atom values): 5702 Å² total; per-residue (Å²): 137,69,79,83,51,53,75,71,46,75,48,78,72,43,75,46,82,41,76,56,92,96,44,74,22,58,23,34,38,32,42,33,35,36,57,100,49,61,49,31,35,31,42,36,42,34,33,49,93,97,45,78,46,78,49,40,33,42,48,34,49,51,93,91,55,80,73,48,73,72,41,76,49,82,85,53,81,85,46,52,69,46,51,47,54,56,59,65,30,69,71,44,41,68,70,74,104

Sequence (97 aa):
MNLQAKIDWIGTPKSYLYKDDDMTYDATSIDFSIEQDDNRYKLLILKHDEKTHYKMIQYGVKPGSQKPFPIDIPFRTDMLPFINKILQDPYVQAVLS

Radius of gyration: 13.45 Å; Cα contacts (8 Å, |Δi|>4): 170; chains: 1; bounding box: 35×25×36 Å

Foldseek 3Di:
DDLPFAWPDKDAWDWDWDDDPPDTWRKIKIWTDTPPAQWIKIWIFTDDDPDTDIWMWGFAGHPPDDTDHIDTDDDDPSNVVSVVVNCPPPNNVVRVD

Organism: Bacillus cytotoxicus (strain DSM 22905 / CIP 110041 / 391-98 / NVH 391-98) (NCBI:txid315749)

Nearest PDB structures (foldseek):
  8j1g-assembly1_A  TM=5.488E-01  e=1.005E+00  Pseudomonas veronii
  7zty-assembly1_A  TM=4.448E-01  e=2.168E+00  Thermochaetoides thermophila

Secondary structure (DSSP, 8-state):
--TTSPEEEEPPPEEEEEEETTEEEEEEEEEEEETT--EEEEEEE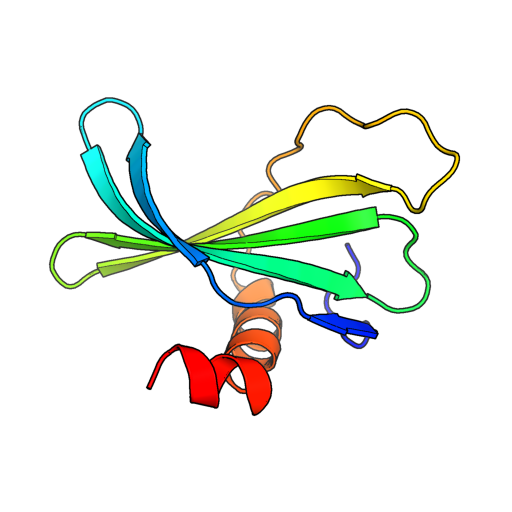EEETTEEEEEEEEEEESTTS--PPPEEEPP-GGGHHHHHHHHT-HHHHHHH-